Protein AF-A0A8I1TK08-F1 (afdb_monomer)

Nearest PDB structures (foldseek):
  5jjo-assembly1_A  TM=3.461E-01  e=3.223E+00  Pseudomonas aeruginosa PAO1

Radius of gyration: 11.85 Å; Cα contacts (8 Å, |Δi|>4): 56; chains: 1; bounding box: 21×39×28 Å

Mean predicted aligned error: 4.61 Å

pLDDT: mean 89.82, std 16.49, range [34.84, 98.5]

Structure (mmCIF, N/CA/C/O backbone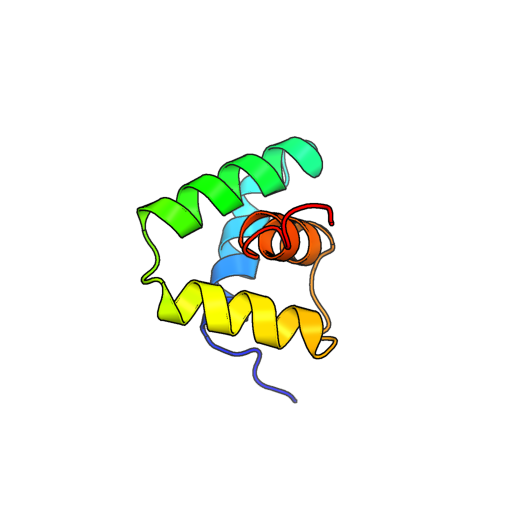):
data_AF-A0A8I1TK08-F1
#
_entry.id   AF-A0A8I1TK08-F1
#
loop_
_atom_site.group_PDB
_atom_site.id
_atom_site.type_symbol
_atom_site.label_atom_id
_atom_site.label_alt_id
_atom_site.label_comp_id
_atom_site.label_asym_id
_atom_site.label_entity_id
_atom_site.label_seq_id
_atom_site.pdbx_PDB_ins_code
_atom_site.Cartn_x
_atom_site.Cartn_y
_atom_site.Cartn_z
_atom_site.occupancy
_atom_site.B_iso_or_equiv
_atom_site.auth_seq_id
_atom_site.auth_comp_id
_atom_site.auth_asym_id
_atom_site.auth_atom_id
_atom_site.pdbx_PDB_model_num
ATOM 1 N N . MET A 1 1 ? 0.047 -16.458 -16.349 1.00 40.31 1 MET A N 1
ATOM 2 C CA . MET A 1 1 ? 0.096 -16.412 -14.878 1.00 40.31 1 MET A CA 1
ATOM 3 C C . MET A 1 1 ? 0.946 -15.205 -14.585 1.00 40.31 1 MET A C 1
ATOM 5 O O . MET A 1 1 ? 2.162 -15.318 -14.648 1.00 40.31 1 MET A O 1
ATOM 9 N N . ASP A 1 2 ? 0.307 -14.038 -14.521 1.00 47.00 2 ASP A N 1
ATOM 10 C CA . ASP A 1 2 ? 1.012 -12.769 -14.385 1.00 47.00 2 ASP A CA 1
ATOM 11 C C . ASP A 1 2 ? 1.865 -12.833 -13.129 1.00 47.00 2 ASP A C 1
ATOM 13 O O . ASP A 1 2 ? 1.368 -12.948 -12.009 1.00 47.00 2 ASP A O 1
ATOM 17 N N . GLU A 1 3 ? 3.174 -12.879 -13.338 1.00 55.88 3 GLU A N 1
ATOM 18 C CA . GLU A 1 3 ? 4.131 -12.842 -12.257 1.00 55.88 3 GLU A CA 1
ATOM 19 C C . GLU A 1 3 ? 3.992 -11.448 -11.649 1.00 55.88 3 GLU A C 1
ATOM 21 O O . GLU A 1 3 ? 4.449 -10.461 -12.230 1.00 55.88 3 GLU A O 1
ATOM 26 N N . LEU A 1 4 ? 3.275 -11.353 -10.523 1.00 66.75 4 LEU A N 1
ATOM 27 C CA . LEU A 1 4 ? 3.176 -10.127 -9.738 1.00 66.75 4 LEU A CA 1
ATOM 28 C C . LEU A 1 4 ? 4.585 -9.531 -9.647 1.00 66.75 4 LEU A C 1
ATOM 30 O O . LEU A 1 4 ? 5.531 -10.226 -9.253 1.00 66.75 4 LEU A O 1
ATOM 34 N N . GLY A 1 5 ? 4.732 -8.272 -10.075 1.00 85.38 5 GLY A N 1
ATOM 35 C CA . GLY A 1 5 ? 6.026 -7.594 -10.090 1.00 85.38 5 GLY A CA 1
ATOM 36 C C . GLY A 1 5 ? 6.732 -7.741 -8.736 1.00 85.38 5 GLY A C 1
ATOM 37 O O . GLY A 1 5 ? 6.061 -7.901 -7.712 1.00 85.38 5 GLY A O 1
ATOM 38 N N . PRO A 1 6 ? 8.075 -7.716 -8.685 1.00 92.19 6 PRO A N 1
ATOM 39 C CA . PRO A 1 6 ? 8.814 -8.036 -7.467 1.00 92.19 6 PRO A CA 1
ATOM 40 C C . PRO A 1 6 ? 8.358 -7.212 -6.257 1.00 92.19 6 PRO A C 1
ATOM 42 O O . PRO A 1 6 ? 8.294 -7.739 -5.150 1.00 92.19 6 PRO A O 1
ATOM 45 N N . GLU A 1 7 ? 7.966 -5.957 -6.470 1.00 96.06 7 GLU A N 1
ATOM 46 C CA . GLU A 1 7 ? 7.383 -5.093 -5.449 1.00 96.06 7 GLU A CA 1
ATOM 47 C C . GLU A 1 7 ? 6.035 -5.614 -4.912 1.00 96.06 7 GLU A C 1
ATOM 49 O O . GLU A 1 7 ? 5.833 -5.623 -3.702 1.00 96.06 7 GLU A O 1
ATOM 54 N N . LEU A 1 8 ? 5.132 -6.110 -5.763 1.00 95.75 8 LEU A N 1
ATOM 55 C CA . LEU A 1 8 ? 3.848 -6.674 -5.324 1.00 95.75 8 LEU A CA 1
ATOM 56 C C . LEU A 1 8 ? 4.050 -7.930 -4.472 1.00 95.75 8 LEU A C 1
ATOM 58 O O . LEU A 1 8 ? 3.468 -8.040 -3.399 1.00 95.75 8 LEU A O 1
ATOM 62 N N . ARG A 1 9 ? 4.941 -8.834 -4.895 1.00 95.69 9 ARG A N 1
ATOM 63 C CA . ARG A 1 9 ? 5.259 -10.036 -4.111 1.00 95.69 9 ARG A CA 1
ATOM 64 C C . ARG A 1 9 ? 5.816 -9.675 -2.733 1.00 95.69 9 ARG A C 1
ATOM 66 O O . ARG A 1 9 ? 5.318 -10.154 -1.722 1.00 95.69 9 ARG A O 1
ATOM 73 N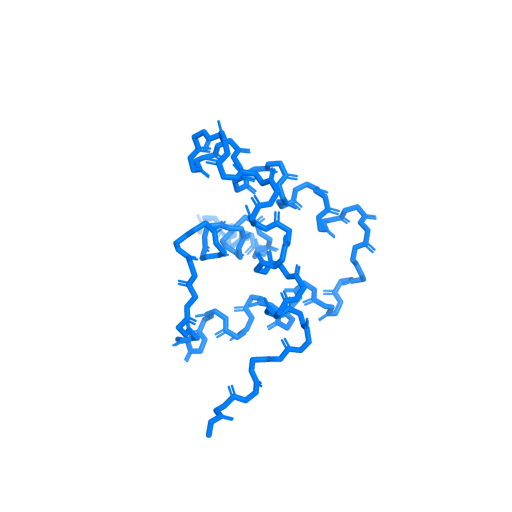 N . MET A 1 10 ? 6.796 -8.769 -2.688 1.00 97.06 10 MET A N 1
ATOM 74 C CA . MET A 1 10 ? 7.416 -8.355 -1.428 1.00 97.06 10 MET A CA 1
ATOM 75 C C . MET A 1 10 ? 6.431 -7.657 -0.482 1.00 97.06 10 MET A C 1
ATOM 77 O O . MET A 1 10 ? 6.468 -7.915 0.718 1.00 97.06 10 MET A O 1
ATOM 81 N N . VAL A 1 11 ? 5.557 -6.769 -0.977 1.00 97.62 11 VAL A N 1
ATOM 82 C CA . VAL A 1 11 ? 4.572 -6.120 -0.093 1.00 97.62 11 VAL A CA 1
ATOM 83 C C . VAL A 1 11 ? 3.518 -7.111 0.394 1.00 97.62 11 VAL A C 1
ATOM 85 O O . VAL A 1 11 ? 3.136 -7.033 1.558 1.00 97.62 11 VAL A O 1
ATOM 88 N N . SER A 1 12 ? 3.100 -8.073 -0.433 1.00 96.50 12 SER A N 1
ATOM 89 C CA . SER A 1 12 ? 2.200 -9.150 -0.012 1.00 96.50 12 SER A CA 1
ATOM 90 C C . SER A 1 12 ? 2.814 -9.998 1.105 1.00 96.50 12 SER A C 1
ATOM 92 O O . SER A 1 12 ? 2.142 -10.258 2.102 1.00 96.50 12 SER A O 1
ATOM 94 N N . ASP A 1 13 ? 4.102 -10.342 1.011 1.00 97.19 13 ASP A N 1
ATOM 95 C CA . ASP A 1 13 ? 4.809 -11.066 2.077 1.00 97.19 13 ASP A CA 1
ATOM 96 C C . ASP A 1 13 ? 4.865 -10.255 3.383 1.00 97.19 13 ASP A C 1
ATOM 98 O O . ASP A 1 13 ? 4.703 -10.801 4.479 1.00 97.19 13 ASP A O 1
ATOM 102 N N . ILE A 1 14 ? 5.048 -8.932 3.282 1.00 97.69 14 ILE A N 1
ATOM 103 C CA . ILE A 1 14 ? 4.994 -8.030 4.438 1.00 97.69 14 ILE A CA 1
ATOM 104 C C . ILE A 1 14 ? 3.582 -8.017 5.036 1.00 97.69 14 ILE A C 1
ATOM 106 O O . ILE A 1 14 ? 3.459 -8.118 6.253 1.00 97.69 14 ILE A O 1
ATOM 110 N N . VAL A 1 15 ? 2.522 -7.934 4.223 1.00 97.62 15 VAL A N 1
ATOM 111 C CA . VAL A 1 15 ? 1.124 -7.915 4.700 1.00 97.62 15 VAL A CA 1
ATOM 112 C C . VAL A 1 15 ? 0.813 -9.121 5.586 1.00 97.62 15 VAL A C 1
ATOM 114 O O . VAL A 1 15 ? 0.206 -8.947 6.644 1.00 97.62 15 VAL A O 1
ATOM 117 N N . VAL A 1 16 ? 1.308 -10.314 5.238 1.00 97.06 16 VAL A N 1
ATOM 118 C CA . VAL A 1 16 ? 1.131 -11.530 6.054 1.00 97.06 16 VAL A CA 1
ATOM 119 C C . VAL A 1 16 ? 1.644 -11.339 7.489 1.00 97.06 16 VAL A C 1
ATOM 121 O O . VAL A 1 16 ? 0.996 -11.778 8.438 1.00 97.06 16 VAL A O 1
ATOM 124 N N . GLN A 1 17 ? 2.751 -10.614 7.688 1.00 97.31 17 GLN A N 1
ATOM 125 C CA . GLN A 1 17 ? 3.304 -10.353 9.028 1.00 97.31 17 GLN A CA 1
ATOM 126 C C . GLN A 1 17 ? 2.413 -9.434 9.881 1.00 97.31 17 GLN A C 1
ATOM 128 O O . GLN A 1 17 ? 2.491 -9.443 11.111 1.00 97.31 17 GLN A O 1
ATOM 133 N N . PHE A 1 18 ? 1.546 -8.648 9.243 1.00 96.69 18 PHE A N 1
ATOM 134 C CA . PHE A 1 18 ? 0.653 -7.689 9.894 1.00 96.69 18 PHE A CA 1
ATOM 135 C C . PHE A 1 18 ? -0.795 -8.187 9.999 1.00 96.69 18 PHE A C 1
ATOM 137 O O . PHE A 1 18 ? -1.637 -7.450 10.504 1.00 96.69 18 PHE A O 1
ATOM 144 N N . ALA A 1 19 ? -1.086 -9.439 9.622 1.00 93.56 19 ALA A N 1
ATOM 145 C CA . ALA A 1 19 ? -2.439 -10.011 9.628 1.00 93.56 19 ALA A CA 1
ATOM 146 C C . ALA A 1 19 ? -3.134 -10.013 11.009 1.00 93.56 19 ALA A C 1
ATOM 148 O O . ALA A 1 19 ? -4.351 -10.128 11.096 1.00 93.56 19 ALA A O 1
ATOM 149 N N . HIS A 1 20 ? -2.372 -9.864 12.098 1.00 96.25 20 HIS A N 1
ATOM 150 C CA . HIS A 1 20 ? -2.889 -9.745 13.465 1.00 96.25 20 HIS A CA 1
ATOM 151 C C . HIS A 1 20 ? -3.392 -8.333 13.821 1.00 96.25 20 HIS A C 1
ATOM 153 O O . HIS A 1 20 ? -3.878 -8.123 14.933 1.00 96.25 20 HIS A O 1
ATOM 159 N N . ARG A 1 21 ? -3.223 -7.348 12.932 1.00 95.62 21 ARG A N 1
ATOM 160 C CA . ARG A 1 21 ? -3.600 -5.948 13.165 1.00 95.62 21 ARG A CA 1
ATOM 161 C C . ARG A 1 21 ? -4.854 -5.568 12.378 1.00 95.62 21 ARG A C 1
ATOM 163 O O . ARG A 1 21 ? -5.103 -6.146 11.321 1.00 95.62 21 ARG A O 1
ATOM 170 N N . PRO A 1 22 ? -5.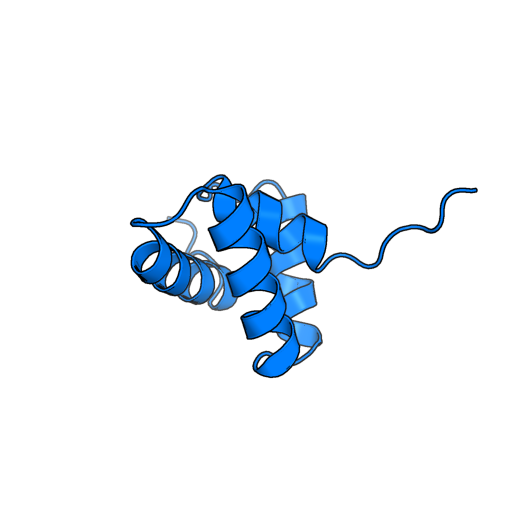609 -4.551 12.831 1.00 97.56 22 PRO A N 1
ATOM 171 C CA . PRO A 1 22 ? -6.631 -3.917 12.005 1.00 97.56 22 PRO A CA 1
ATOM 172 C C . PRO A 1 22 ? -6.051 -3.444 10.664 1.00 97.56 22 PRO A C 1
ATOM 174 O O . PRO A 1 22 ? -4.917 -2.964 10.610 1.00 97.56 22 PRO A O 1
ATOM 177 N N . ALA A 1 23 ? -6.829 -3.553 9.585 1.00 95.31 23 ALA A N 1
ATOM 178 C CA . ALA A 1 23 ? -6.368 -3.253 8.224 1.00 95.31 23 ALA A CA 1
ATOM 179 C C . ALA A 1 23 ? -5.822 -1.821 8.066 1.00 95.31 23 ALA A C 1
ATOM 181 O O . ALA A 1 23 ? -4.822 -1.609 7.381 1.00 95.31 23 ALA A O 1
ATOM 182 N N . ASP A 1 24 ? -6.456 -0.843 8.716 1.00 95.50 24 ASP A N 1
ATOM 183 C CA . ASP A 1 24 ? -6.004 0.549 8.792 1.00 95.50 24 ASP A CA 1
ATOM 184 C C . ASP A 1 24 ? -4.591 0.677 9.379 1.00 95.50 24 ASP A C 1
ATOM 186 O O . ASP A 1 24 ? -3.703 1.268 8.758 1.00 95.50 24 ASP A O 1
ATOM 190 N N . ASP A 1 25 ? -4.383 0.080 10.554 1.00 97.69 25 ASP A N 1
ATOM 191 C CA . ASP A 1 25 ? -3.126 0.140 11.301 1.00 97.69 25 ASP A CA 1
ATOM 192 C C . ASP A 1 25 ? -2.015 -0.627 10.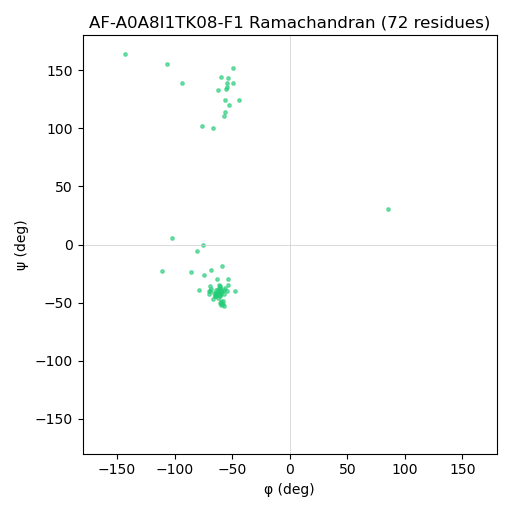580 1.00 97.69 25 ASP A C 1
ATOM 194 O O . ASP A 1 25 ? -0.864 -0.181 10.538 1.00 97.69 25 ASP A O 1
ATOM 198 N N . ALA A 1 26 ? -2.359 -1.773 9.982 1.00 98.25 26 ALA A N 1
ATOM 199 C CA . ALA A 1 26 ? -1.464 -2.543 9.130 1.00 98.25 26 ALA A CA 1
ATOM 200 C C . ALA A 1 26 ? -0.999 -1.699 7.936 1.00 98.25 26 ALA A C 1
ATOM 202 O O . ALA A 1 26 ? 0.204 -1.539 7.733 1.00 98.25 26 ALA A O 1
ATOM 203 N N . ALA A 1 27 ? -1.930 -1.097 7.189 1.00 98.19 27 ALA A N 1
ATOM 204 C CA . ALA A 1 27 ? -1.597 -0.288 6.022 1.00 98.19 27 ALA A CA 1
ATOM 205 C C . ALA A 1 27 ? -0.709 0.911 6.382 1.00 98.19 27 ALA A C 1
ATOM 207 O O . ALA A 1 27 ? 0.294 1.152 5.709 1.00 98.19 27 ALA A O 1
ATOM 208 N N . ALA A 1 28 ? -1.022 1.624 7.469 1.00 98.00 28 ALA A N 1
ATOM 209 C CA . ALA A 1 28 ? -0.221 2.757 7.927 1.00 98.00 28 ALA A CA 1
ATOM 210 C C . ALA A 1 28 ? 1.206 2.337 8.320 1.00 98.00 28 ALA A C 1
ATOM 212 O O . ALA A 1 28 ? 2.184 2.961 7.896 1.00 98.00 28 ALA A O 1
ATOM 213 N N . ALA A 1 29 ? 1.345 1.249 9.086 1.00 98.12 29 ALA A N 1
ATOM 214 C CA . ALA A 1 29 ? 2.648 0.736 9.498 1.00 98.12 29 ALA A CA 1
ATOM 215 C C . ALA A 1 29 ? 3.486 0.255 8.302 1.00 98.12 29 ALA A C 1
ATOM 217 O O . ALA A 1 29 ? 4.684 0.541 8.226 1.00 98.12 29 ALA A O 1
ATOM 218 N N . ILE A 1 30 ? 2.857 -0.430 7.343 1.00 98.50 30 ILE A N 1
ATOM 219 C CA . ILE A 1 30 ? 3.518 -0.905 6.126 1.00 98.50 30 ILE A CA 1
ATOM 220 C C . ILE A 1 30 ? 3.932 0.281 5.252 1.00 98.50 30 ILE A C 1
ATOM 222 O O . ILE A 1 30 ? 5.089 0.349 4.851 1.00 98.50 30 ILE A O 1
ATOM 226 N N . ALA A 1 31 ? 3.062 1.265 5.007 1.00 98.19 31 ALA A N 1
ATOM 227 C CA . ALA A 1 31 ? 3.409 2.448 4.213 1.00 98.19 31 ALA A CA 1
ATOM 228 C C . ALA A 1 31 ? 4.598 3.226 4.811 1.00 98.19 31 ALA A C 1
ATOM 230 O O . ALA A 1 31 ? 5.500 3.649 4.077 1.00 98.19 31 ALA A O 1
ATOM 231 N N . ALA A 1 32 ? 4.657 3.351 6.142 1.00 97.88 32 ALA A N 1
ATOM 232 C CA . ALA A 1 32 ? 5.802 3.933 6.840 1.00 97.88 32 ALA A CA 1
ATOM 233 C C . ALA A 1 32 ? 7.083 3.097 6.652 1.00 97.88 32 ALA A C 1
ATOM 235 O O . ALA A 1 32 ? 8.149 3.649 6.365 1.00 97.88 32 ALA A O 1
ATOM 236 N N . HIS A 1 33 ? 6.983 1.767 6.752 1.00 97.69 33 HIS A N 1
ATOM 237 C CA . HIS A 1 33 ? 8.097 0.852 6.501 1.00 97.69 33 HIS A CA 1
ATOM 238 C C . HIS A 1 33 ? 8.619 0.976 5.060 1.00 97.69 33 HIS A C 1
ATOM 240 O O . HIS A 1 33 ? 9.811 1.201 4.850 1.00 97.69 33 HIS A O 1
ATOM 246 N N . LEU A 1 34 ? 7.736 0.923 4.059 1.00 98.00 34 LEU A N 1
ATOM 247 C CA . LEU A 1 34 ? 8.114 1.057 2.651 1.00 98.00 34 LEU A CA 1
ATOM 248 C C . LEU A 1 34 ? 8.739 2.426 2.364 1.00 98.00 34 LEU A C 1
ATOM 250 O O . LEU A 1 34 ? 9.743 2.511 1.666 1.00 98.00 34 LEU A O 1
ATOM 254 N N . THR A 1 35 ? 8.210 3.503 2.944 1.00 96.50 35 THR A N 1
ATOM 255 C CA . THR A 1 35 ? 8.796 4.847 2.800 1.00 96.50 35 THR A CA 1
ATOM 256 C C . THR A 1 35 ? 10.223 4.918 3.342 1.00 96.50 35 THR A C 1
ATOM 258 O O . THR A 1 35 ? 11.061 5.601 2.752 1.00 96.50 35 THR A O 1
ATOM 261 N N . ARG A 1 36 ? 10.513 4.197 4.432 1.00 97.31 36 ARG A N 1
ATOM 262 C CA . ARG A 1 36 ? 11.834 4.176 5.069 1.00 97.31 36 ARG A CA 1
ATOM 263 C C . ARG A 1 36 ? 12.847 3.290 4.345 1.00 97.31 36 ARG A C 1
ATOM 265 O O . ARG A 1 36 ? 14.018 3.651 4.295 1.00 97.31 36 ARG A O 1
ATOM 272 N N . PHE A 1 37 ? 12.422 2.135 3.839 1.00 97.62 37 PHE A N 1
ATOM 273 C CA . PHE A 1 37 ? 13.346 1.097 3.370 1.00 97.62 37 PHE A CA 1
ATOM 274 C C . PHE A 1 37 ? 13.341 0.886 1.857 1.00 97.62 37 PHE A C 1
ATOM 276 O O . PHE A 1 37 ? 14.329 0.395 1.315 1.00 97.62 37 PHE A O 1
ATOM 283 N N . TRP A 1 38 ? 12.269 1.253 1.151 1.00 97.25 38 TRP A N 1
ATOM 284 C CA . TRP A 1 38 ? 12.213 1.100 -0.300 1.00 97.25 38 TRP A CA 1
ATOM 285 C C . TRP A 1 38 ? 12.652 2.362 -1.026 1.00 97.25 38 TRP A C 1
ATOM 287 O O . TRP A 1 38 ? 12.240 3.488 -0.722 1.00 97.25 38 TRP A O 1
ATOM 297 N N . HIS A 1 39 ? 13.422 2.155 -2.091 1.00 97.25 39 HIS A N 1
ATOM 298 C CA . HIS A 1 39 ? 13.801 3.235 -2.988 1.00 97.25 39 H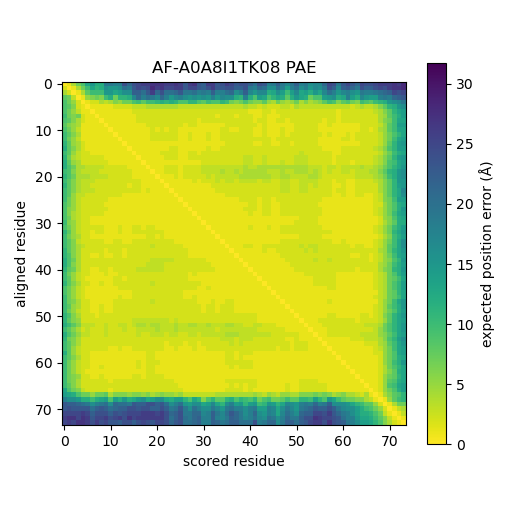IS A CA 1
ATOM 299 C C . HIS A 1 39 ? 12.542 3.879 -3.608 1.00 97.25 39 HIS A C 1
ATOM 301 O O . HIS A 1 39 ? 11.599 3.153 -3.942 1.00 97.25 39 HIS A O 1
ATOM 307 N N . PRO A 1 40 ? 12.506 5.210 -3.840 1.00 94.81 40 PRO A N 1
ATOM 308 C CA . PRO A 1 40 ? 11.349 5.885 -4.441 1.00 94.81 40 PRO A CA 1
ATOM 309 C C . PRO A 1 40 ? 10.789 5.193 -5.695 1.00 94.81 40 PRO A C 1
ATOM 311 O O . PRO A 1 40 ? 9.580 5.047 -5.839 1.00 94.81 40 PRO A O 1
ATOM 314 N N . ARG A 1 41 ? 11.665 4.678 -6.569 1.00 94.50 41 ARG A N 1
ATOM 315 C CA . ARG A 1 41 ? 11.273 3.968 -7.801 1.00 94.50 41 ARG A CA 1
ATOM 316 C C . ARG A 1 41 ? 10.455 2.697 -7.539 1.00 94.50 41 ARG A C 1
ATOM 318 O O . ARG A 1 41 ? 9.562 2.401 -8.320 1.00 94.50 41 ARG A O 1
ATOM 325 N N . MET A 1 42 ? 10.738 1.965 -6.460 1.00 96.81 42 MET A N 1
ATOM 326 C CA . MET A 1 42 ? 9.981 0.761 -6.091 1.00 96.81 42 MET A CA 1
ATOM 327 C C . MET A 1 42 ? 8.574 1.131 -5.622 1.00 96.81 42 MET A C 1
ATOM 329 O O . MET A 1 42 ? 7.596 0.527 -6.047 1.00 96.81 42 MET A O 1
ATOM 333 N N . ARG A 1 43 ? 8.461 2.187 -4.807 1.00 96.81 43 ARG A N 1
ATOM 334 C CA . ARG A 1 43 ? 7.165 2.713 -4.356 1.00 96.81 43 ARG A CA 1
ATOM 335 C C . ARG A 1 43 ? 6.308 3.173 -5.535 1.00 96.81 43 ARG A C 1
ATOM 337 O O . ARG A 1 43 ? 5.143 2.809 -5.606 1.00 96.81 43 ARG A O 1
ATOM 344 N N . HIS A 1 44 ? 6.902 3.874 -6.504 1.00 95.12 44 HIS A N 1
ATOM 345 C CA . HIS A 1 44 ? 6.207 4.250 -7.740 1.00 95.12 44 HIS A CA 1
ATOM 346 C C . HIS A 1 44 ? 5.714 3.047 -8.549 1.00 95.12 44 HIS A C 1
ATOM 348 O O . HIS A 1 44 ? 4.606 3.094 -9.067 1.00 95.12 44 HIS A O 1
ATOM 354 N N . ARG A 1 45 ? 6.502 1.969 -8.656 1.00 95.44 45 ARG A N 1
ATOM 355 C CA . ARG A 1 45 ? 6.071 0.742 -9.347 1.00 95.44 45 ARG A CA 1
ATOM 356 C C . ARG A 1 45 ? 4.918 0.052 -8.633 1.00 95.44 45 ARG A C 1
ATOM 358 O O . ARG A 1 45 ? 3.991 -0.385 -9.300 1.00 95.44 45 ARG A O 1
ATOM 365 N N . LEU A 1 46 ? 4.965 -0.012 -7.301 1.00 96.12 46 LEU A N 1
ATOM 366 C CA . LEU A 1 46 ? 3.870 -0.550 -6.497 1.00 96.12 46 LEU A CA 1
ATOM 367 C C . LEU A 1 46 ? 2.576 0.240 -6.730 1.00 96.12 46 LEU A C 1
ATOM 369 O O . LEU A 1 46 ? 1.549 -0.359 -7.030 1.00 96.12 46 LEU A O 1
ATOM 373 N N . VAL A 1 47 ? 2.645 1.571 -6.639 1.00 96.25 47 VAL A N 1
ATOM 374 C CA . VAL A 1 47 ? 1.501 2.455 -6.909 1.00 96.25 47 VAL A CA 1
ATOM 375 C C . VAL A 1 47 ? 0.974 2.237 -8.326 1.00 96.25 47 VAL A C 1
ATOM 377 O O . VAL A 1 47 ? -0.197 1.926 -8.491 1.00 96.25 47 VAL A O 1
ATOM 380 N N . ALA A 1 48 ? 1.848 2.284 -9.335 1.00 94.56 48 ALA A N 1
ATOM 381 C CA . ALA A 1 48 ? 1.453 2.110 -10.730 1.00 94.56 48 ALA A CA 1
ATOM 382 C C . ALA A 1 48 ? 0.805 0.744 -11.005 1.00 94.56 48 ALA A C 1
ATOM 384 O O . ALA A 1 48 ? -0.130 0.659 -11.793 1.00 94.56 48 ALA A O 1
ATOM 385 N N . ALA A 1 49 ? 1.285 -0.324 -10.366 1.00 94.44 49 ALA A N 1
ATOM 386 C CA . ALA A 1 49 ? 0.708 -1.650 -10.540 1.00 94.44 49 ALA A CA 1
ATOM 387 C C . ALA A 1 49 ? -0.682 -1.764 -9.892 1.00 94.44 49 ALA A C 1
ATOM 389 O O . ALA A 1 49 ? -1.586 -2.344 -10.488 1.00 94.44 49 ALA A O 1
ATOM 390 N N . VAL A 1 50 ? -0.877 -1.170 -8.709 1.00 95.44 50 VAL A N 1
ATOM 391 C CA . VAL A 1 50 ? -2.202 -1.087 -8.074 1.00 95.44 50 VAL A CA 1
ATOM 392 C C . VAL A 1 50 ? -3.158 -0.233 -8.909 1.00 95.44 50 VAL A C 1
ATOM 394 O O . VAL A 1 50 ? -4.285 -0.658 -9.152 1.00 95.44 50 VAL A O 1
ATOM 397 N N . ASP A 1 51 ? -2.709 0.920 -9.409 1.00 93.88 51 ASP A N 1
ATOM 398 C CA . ASP A 1 51 ? -3.510 1.799 -10.274 1.00 93.88 51 ASP A CA 1
ATOM 399 C C . ASP A 1 51 ? -3.883 1.123 -11.604 1.00 93.88 51 ASP A C 1
ATOM 401 O O . ASP A 1 51 ? -4.951 1.381 -12.157 1.00 93.88 51 ASP A O 1
ATOM 405 N N . ALA A 1 52 ? -3.037 0.214 -12.101 1.00 93.50 52 ALA A N 1
ATOM 406 C CA . ALA A 1 52 ? -3.310 -0.615 -13.275 1.00 93.50 52 ALA A CA 1
ATOM 407 C C . ALA A 1 52 ? -4.299 -1.770 -13.006 1.00 93.50 52 ALA A C 1
ATOM 409 O O . ALA A 1 52 ? -4.610 -2.526 -13.926 1.00 93.50 52 ALA A O 1
ATOM 410 N N . GLY A 1 53 ? -4.801 -1.912 -11.775 1.00 93.06 53 GLY A N 1
ATOM 411 C CA . GLY A 1 53 ? -5.791 -2.925 -11.412 1.00 93.06 53 GLY A CA 1
ATOM 412 C C . GLY A 1 53 ? -5.196 -4.283 -11.047 1.00 93.06 53 GLY A C 1
ATOM 413 O O . GLY A 1 53 ? -5.840 -5.301 -11.290 1.00 93.06 53 GLY A O 1
ATOM 414 N N . ALA A 1 54 ? -3.982 -4.322 -10.485 1.00 92.94 54 ALA A N 1
ATOM 415 C CA . ALA A 1 54 ? -3.419 -5.566 -9.961 1.00 92.94 54 ALA A CA 1
ATOM 416 C C . ALA A 1 54 ? -4.354 -6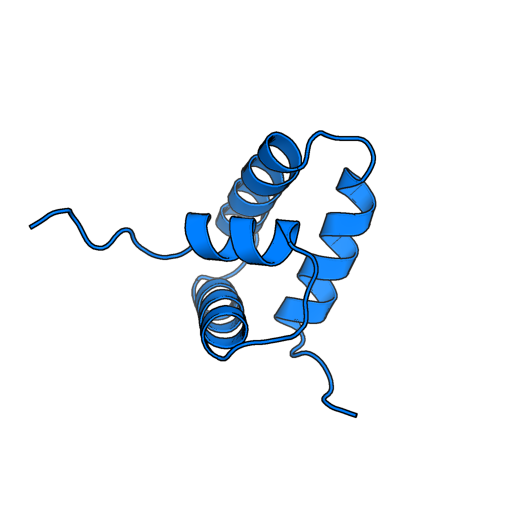.212 -8.922 1.00 92.94 54 ALA A C 1
ATOM 418 O O . ALA A 1 54 ? -4.839 -5.542 -8.009 1.00 92.94 54 ALA A O 1
ATOM 419 N N . ASP A 1 55 ? -4.563 -7.524 -9.046 1.00 93.44 55 ASP A N 1
ATOM 420 C CA . ASP A 1 55 ? -5.326 -8.315 -8.080 1.00 93.44 55 ASP A CA 1
ATOM 421 C C . ASP A 1 55 ? -4.473 -8.562 -6.827 1.00 93.44 55 ASP A C 1
ATOM 423 O O . ASP A 1 55 ? -3.525 -9.352 -6.842 1.00 93.44 55 ASP A O 1
ATOM 427 N N . VAL A 1 56 ? -4.750 -7.806 -5.762 1.00 94.94 56 VAL A N 1
ATOM 428 C CA . VAL A 1 56 ? -3.984 -7.813 -4.510 1.00 94.94 56 VAL A CA 1
ATOM 429 C C . VAL A 1 56 ? -4.878 -7.644 -3.289 1.00 94.94 56 VAL A C 1
ATOM 431 O O . VAL A 1 56 ? -6.012 -7.175 -3.373 1.00 94.94 56 VAL A O 1
ATOM 434 N N . ASP A 1 57 ? -4.321 -7.969 -2.122 1.00 96.19 57 ASP A N 1
ATOM 435 C CA . ASP A 1 57 ? -4.976 -7.764 -0.833 1.00 96.19 57 ASP A CA 1
ATOM 436 C C . ASP A 1 57 ? -5.427 -6.291 -0.644 1.00 96.19 57 ASP A C 1
ATOM 438 O O . ASP A 1 57 ? -4.670 -5.364 -0.968 1.00 96.19 57 ASP A O 1
ATOM 442 N N . PRO A 1 58 ? -6.625 -6.033 -0.079 1.00 96.69 58 PRO A N 1
ATOM 443 C CA . PRO A 1 58 ? -7.114 -4.678 0.189 1.00 96.69 58 PRO A CA 1
ATOM 444 C C . PRO A 1 58 ? -6.160 -3.795 1.014 1.00 96.69 58 PRO A C 1
ATOM 446 O O . PRO A 1 58 ? -6.139 -2.572 0.842 1.00 96.69 58 PRO A O 1
ATOM 449 N N . VAL A 1 59 ? -5.342 -4.384 1.891 1.00 98.12 59 VAL A N 1
ATOM 450 C CA . VAL A 1 59 ? -4.293 -3.677 2.638 1.00 98.12 59 VAL A CA 1
ATOM 451 C C . VAL A 1 59 ? -3.235 -3.124 1.683 1.00 98.12 59 VAL A C 1
ATOM 453 O O . VAL A 1 59 ? -2.815 -1.981 1.857 1.00 98.12 59 VAL A O 1
ATOM 456 N N . VAL A 1 60 ? -2.851 -3.857 0.631 1.00 97.88 60 VAL A N 1
ATOM 457 C CA . VAL A 1 60 ? -1.889 -3.383 -0.384 1.00 97.88 60 VAL A CA 1
ATOM 458 C C . VAL A 1 60 ? -2.448 -2.182 -1.147 1.00 97.88 60 VAL A C 1
ATOM 460 O O . VAL A 1 60 ? -1.739 -1.189 -1.323 1.00 97.88 60 VAL A O 1
ATOM 463 N N . VAL A 1 61 ? -3.732 -2.216 -1.522 1.00 97.38 61 VAL A N 1
ATOM 464 C CA . VAL A 1 61 ? -4.413 -1.067 -2.150 1.00 97.38 61 VAL A CA 1
ATOM 465 C C . VAL A 1 61 ? -4.333 0.165 -1.247 1.00 97.38 61 VAL A C 1
ATOM 467 O O . VAL A 1 61 ? -4.047 1.276 -1.698 1.00 97.38 61 VAL A O 1
ATOM 470 N N . ARG A 1 62 ? -4.546 -0.022 0.056 1.00 97.81 62 ARG A N 1
ATOM 471 C CA . ARG A 1 62 ? -4.495 1.065 1.032 1.00 97.81 62 ARG A CA 1
ATOM 472 C C . ARG A 1 62 ? -3.084 1.609 1.245 1.00 97.81 62 ARG A C 1
ATOM 474 O O . ARG A 1 62 ? -2.911 2.824 1.312 1.00 97.81 62 ARG A O 1
ATOM 481 N N . VAL A 1 63 ? -2.085 0.731 1.284 1.00 98.19 63 VAL A N 1
ATOM 482 C CA . VAL A 1 63 ? -0.664 1.102 1.310 1.00 98.19 63 VAL A C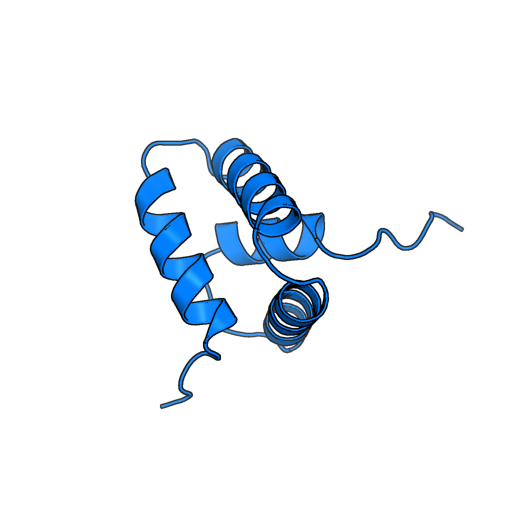A 1
ATOM 483 C C . VAL A 1 63 ? -0.311 1.946 0.084 1.00 98.19 63 VAL A C 1
ATOM 485 O O . VAL A 1 63 ? 0.266 3.020 0.236 1.00 98.19 63 VAL A O 1
ATOM 488 N N . ALA A 1 64 ? -0.699 1.522 -1.123 1.00 97.00 64 ALA A N 1
ATOM 489 C CA . ALA A 1 64 ? -0.430 2.269 -2.354 1.00 97.00 64 ALA A CA 1
ATOM 490 C C . ALA A 1 64 ? -1.055 3.676 -2.336 1.00 97.00 64 ALA A C 1
ATOM 492 O O . ALA A 1 64 ? -0.391 4.652 -2.694 1.00 97.00 64 ALA A O 1
ATOM 493 N N . ARG A 1 65 ? -2.284 3.818 -1.823 1.00 96.25 65 ARG A N 1
ATOM 494 C CA . ARG A 1 65 ? -2.924 5.134 -1.634 1.00 96.25 65 ARG A CA 1
ATOM 495 C C . ARG A 1 65 ? -2.144 6.047 -0.687 1.00 96.25 65 ARG A C 1
ATOM 497 O O . ARG A 1 65 ? -2.068 7.241 -0.938 1.00 96.25 65 ARG A O 1
ATOM 504 N N . MET A 1 66 ? -1.550 5.501 0.376 1.00 96.75 66 MET A N 1
ATOM 505 C CA . MET A 1 66 ? -0.729 6.270 1.324 1.00 96.75 66 MET A CA 1
ATOM 506 C C . MET A 1 66 ? 0.650 6.650 0.762 1.00 96.75 66 MET A C 1
ATOM 508 O O . MET A 1 66 ? 1.241 7.630 1.206 1.00 96.75 66 MET A O 1
ATOM 512 N N . LEU A 1 67 ? 1.180 5.868 -0.183 1.00 95.19 67 LEU A N 1
ATOM 513 C CA . LEU A 1 67 ? 2.463 6.134 -0.844 1.00 95.19 67 LEU A CA 1
ATOM 514 C C . LEU A 1 67 ? 2.348 7.078 -2.040 1.00 95.19 67 LEU A C 1
ATOM 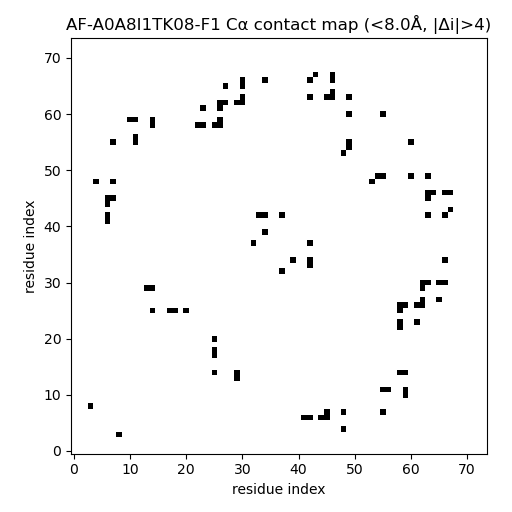516 O O . LEU A 1 67 ? 3.347 7.682 -2.437 1.00 95.19 67 LEU A O 1
ATOM 520 N N . SER A 1 68 ? 1.161 7.162 -2.636 1.00 88.06 68 SER A N 1
ATOM 521 C CA . SER A 1 68 ? 0.891 8.075 -3.737 1.00 88.06 68 SER A CA 1
ATOM 522 C C . SER A 1 68 ? 1.087 9.508 -3.246 1.00 88.06 68 SER A C 1
ATOM 524 O O . SER A 1 68 ? 0.586 9.847 -2.170 1.00 88.06 68 SER A O 1
ATOM 526 N N . PRO A 1 69 ? 1.812 10.368 -3.984 1.00 70.94 69 PRO A N 1
ATOM 527 C CA . PRO A 1 69 ? 1.817 11.782 -3.654 1.00 70.94 69 PRO A CA 1
ATOM 528 C C . PRO A 1 69 ? 0.361 12.242 -3.663 1.00 70.94 69 PRO A C 1
ATOM 530 O O . PRO A 1 69 ? -0.347 12.027 -4.649 1.00 70.94 69 PRO A O 1
ATOM 533 N N . ALA A 1 70 ? -0.102 12.824 -2.555 1.00 55.94 70 ALA A N 1
ATOM 534 C CA . ALA A 1 70 ? -1.397 13.478 -2.553 1.00 55.94 70 ALA A CA 1
ATOM 535 C C . ALA A 1 70 ? -1.385 14.472 -3.717 1.00 55.94 70 ALA A C 1
ATOM 537 O O . ALA A 1 70 ? -0.527 15.356 -3.756 1.00 55.94 70 ALA A O 1
ATOM 538 N N . VAL A 1 71 ? -2.302 14.323 -4.675 1.00 46.00 71 VAL A N 1
ATOM 539 C CA . VAL A 1 71 ? -2.700 15.477 -5.479 1.00 46.00 71 VAL A CA 1
ATOM 540 C C . VAL A 1 71 ? -3.161 16.502 -4.440 1.00 46.00 71 VAL A C 1
ATOM 542 O O . VAL A 1 71 ? -4.096 16.184 -3.697 1.00 46.00 71 VAL A O 1
ATOM 545 N N . PRO A 1 72 ? -2.479 17.652 -4.267 1.00 35.62 72 PRO A N 1
ATOM 546 C CA . PRO A 1 72 ? -2.994 18.673 -3.371 1.00 35.62 72 PRO A CA 1
ATOM 547 C C . PRO A 1 72 ? -4.420 18.990 -3.824 1.00 35.62 72 PRO A C 1
ATOM 549 O O . PRO A 1 72 ? -4.682 19.065 -5.027 1.00 35.62 72 PRO A O 1
ATOM 552 N N . ALA A 1 73 ? -5.343 19.096 -2.865 1.00 34.84 73 ALA A N 1
ATOM 553 C CA . ALA A 1 73 ? -6.684 19.592 -3.151 1.00 34.84 73 ALA A CA 1
ATOM 554 C C . ALA A 1 73 ? -6.560 20.900 -3.963 1.00 34.84 73 ALA A C 1
ATOM 556 O O . ALA A 1 73 ? -5.634 21.666 -3.674 1.00 34.84 73 ALA A O 1
ATOM 557 N N . PRO A 1 74 ? -7.404 21.101 -4.995 1.00 45.78 74 PRO A N 1
ATOM 558 C CA . PRO A 1 74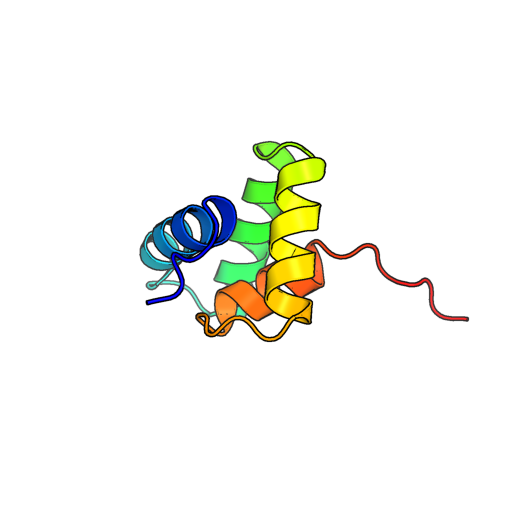 ? -7.298 22.254 -5.887 1.00 45.78 74 PRO A CA 1
ATOM 559 C C . PRO A 1 74 ? -7.310 23.586 -5.134 1.00 45.78 74 PRO A C 1
ATOM 561 O O . PRO A 1 74 ? -7.993 23.670 -4.085 1.00 45.78 74 PRO A O 1
#

Foldseek 3Di:
DPPPPPLQVVLQVQLVVCVVDDLVVSLVVSLVVCVVPPDLVSLVVLLVCVVVPDDHDPSSVSNNVSSDPPPPDD

Secondary structure (DSSP, 8-state):
-----HHHHHHHHHHHHTTTS-HHHHHHHHHHHHHHHS-HHHHHHHHHHHHTT----HHHHHHHHHHSPP----

Solvent-accessible surface area (backbone atoms only — not comparable to full-atom values): 4411 Å² total; per-residue (Å²): 129,84,73,64,52,72,55,51,50,53,50,52,59,51,49,64,78,36,67,90,46,59,59,69,61,34,19,52,54,48,35,53,48,44,68,74,74,45,56,69,70,51,54,51,50,40,32,53,43,49,75,72,64,56,93,67,60,72,44,56,56,50,21,31,62,70,67,44,79,75,76,72,80,130

Sequence (74 aa):
MDELGPELRMVSDIVVQFAHRPADDAAAAIAAHLTRFWHPRMRHRLVAAVDAGADVDPVVVRVARMLSPAVPAP